Protein AF-A0A7V8DET2-F1 (afdb_monomer_lite)

Foldseek 3Di:
DDPVVVVVFPPAWDWQDADPQGKTKTWGDAPDVVHDIQIDIHGDPDDDPVPQDPQRVCCNVVVDVHRPDPPD

Radius of gyration: 13.4 Å; chains: 1; bounding box: 36×32×30 Å

Sequence (72 aa):
MTIGTRFFTWFRGRLVGTDAYGNRYYRGPLRVPGGRERRWILYKGRPEASKVPPEWHAWLHYTVDAPLTTIG

Structure (mmCIF, N/CA/C/O backbone):
data_AF-A0A7V8DET2-F1
#
_entry.id   AF-A0A7V8DET2-F1
#
loop_
_atom_site.group_PDB
_atom_site.id
_atom_site.type_symbol
_atom_site.label_atom_id
_atom_site.label_alt_id
_atom_site.label_comp_id
_atom_site.label_asym_id
_atom_site.label_entity_id
_atom_site.label_seq_id
_atom_site.pdbx_PDB_ins_code
_atom_site.Cartn_x
_atom_site.Cartn_y
_atom_site.Cartn_z
_atom_site.occupancy
_atom_site.B_iso_or_equiv
_atom_site.auth_seq_id
_atom_site.auth_comp_id
_atom_site.auth_asym_id
_atom_site.auth_atom_id
_atom_site.pdbx_PDB_model_num
ATOM 1 N N . MET A 1 1 ? 19.090 19.419 -5.547 1.00 46.41 1 MET A N 1
ATOM 2 C CA . MET A 1 1 ? 18.041 18.392 -5.755 1.00 46.41 1 MET A CA 1
ATOM 3 C C . MET A 1 1 ? 16.750 19.101 -6.134 1.00 46.41 1 MET A C 1
ATOM 5 O O . MET A 1 1 ? 16.180 19.796 -5.304 1.00 46.41 1 MET A O 1
ATOM 9 N N . THR A 1 2 ? 16.370 19.031 -7.409 1.00 50.19 2 THR A N 1
ATOM 10 C CA . THR A 1 2 ? 15.360 19.900 -8.033 1.00 50.19 2 THR A CA 1
ATOM 11 C C . THR A 1 2 ? 13.937 19.537 -7.601 1.00 50.19 2 THR A C 1
ATOM 13 O O . THR A 1 2 ? 13.545 18.372 -7.593 1.00 50.19 2 THR A O 1
ATOM 16 N N . ILE A 1 3 ? 13.152 20.562 -7.269 1.00 57.31 3 ILE A N 1
ATOM 17 C CA . ILE A 1 3 ? 11.764 20.502 -6.775 1.00 57.31 3 ILE A CA 1
ATOM 18 C C . ILE A 1 3 ? 10.821 19.714 -7.713 1.00 57.31 3 ILE A C 1
ATOM 20 O O . ILE A 1 3 ? 9.870 19.089 -7.244 1.00 57.31 3 ILE A O 1
ATOM 24 N N . GLY A 1 4 ? 11.135 19.635 -9.013 1.00 52.75 4 GLY A N 1
ATOM 25 C CA . GLY A 1 4 ? 10.361 18.883 -10.011 1.00 52.75 4 GLY A CA 1
ATOM 26 C C . GLY A 1 4 ? 10.267 17.368 -9.763 1.00 52.75 4 GLY A C 1
ATOM 27 O O . GLY A 1 4 ? 9.239 16.761 -10.059 1.00 52.75 4 GLY A O 1
ATOM 28 N N . THR A 1 5 ? 11.271 16.745 -9.137 1.00 53.97 5 THR A N 1
ATOM 29 C CA . THR A 1 5 ? 11.280 15.286 -8.893 1.00 53.97 5 THR A CA 1
ATOM 30 C C . THR A 1 5 ? 10.271 14.863 -7.813 1.00 53.97 5 THR A C 1
ATOM 32 O O . THR A 1 5 ? 9.778 13.732 -7.811 1.00 53.97 5 THR A O 1
ATOM 35 N N . ARG A 1 6 ? 9.910 15.774 -6.898 1.00 53.72 6 ARG A N 1
ATOM 36 C CA . ARG A 1 6 ? 8.967 15.486 -5.803 1.00 53.72 6 ARG A CA 1
ATOM 37 C C . ARG A 1 6 ? 7.508 15.465 -6.270 1.00 53.72 6 ARG A C 1
ATOM 39 O O . ARG A 1 6 ? 6.745 14.635 -5.787 1.00 53.72 6 ARG A O 1
ATOM 46 N N . PHE A 1 7 ? 7.146 16.277 -7.265 1.00 51.22 7 PHE A N 1
ATOM 47 C CA . PHE A 1 7 ? 5.785 16.303 -7.819 1.00 51.22 7 PHE A CA 1
ATOM 48 C C . PHE A 1 7 ? 5.471 15.091 -8.709 1.00 51.22 7 PHE A C 1
ATOM 50 O O . PHE A 1 7 ? 4.386 14.519 -8.611 1.00 51.22 7 PHE A O 1
ATOM 57 N N . PHE A 1 8 ? 6.436 14.620 -9.506 1.00 48.00 8 PHE A N 1
ATOM 58 C CA . PHE A 1 8 ? 6.226 13.495 -10.433 1.00 48.00 8 PHE A CA 1
ATOM 59 C C . PHE A 1 8 ? 5.979 12.147 -9.727 1.00 48.00 8 PHE A C 1
ATOM 61 O O . PHE A 1 8 ? 5.385 11.229 -10.293 1.00 48.00 8 PHE A O 1
ATOM 68 N N . THR A 1 9 ? 6.410 12.029 -8.469 1.00 44.75 9 THR A N 1
ATOM 69 C CA . THR A 1 9 ? 6.285 10.795 -7.679 1.00 44.75 9 THR A CA 1
ATOM 70 C C . THR A 1 9 ? 4.932 10.688 -6.965 1.00 44.75 9 THR A C 1
ATOM 72 O O . THR A 1 9 ? 4.467 9.583 -6.698 1.00 44.75 9 THR A O 1
ATOM 75 N N . TRP A 1 10 ? 4.283 11.818 -6.666 1.00 48.91 10 TRP A N 1
ATOM 76 C CA . TRP A 1 10 ? 3.091 11.858 -5.811 1.00 48.91 10 TRP A CA 1
ATOM 77 C C . TRP A 1 10 ? 1.777 11.625 -6.579 1.00 48.91 10 TRP A C 1
ATOM 79 O O . TRP A 1 10 ? 0.835 11.070 -6.025 1.00 48.91 10 TRP A O 1
ATOM 89 N N . PHE A 1 11 ? 1.726 11.947 -7.878 1.00 54.56 11 PHE A N 1
ATOM 90 C CA . PHE A 1 11 ? 0.484 11.906 -8.671 1.00 54.56 11 PHE A CA 1
ATOM 91 C C . PHE A 1 11 ? 0.162 10.569 -9.370 1.00 54.56 11 PHE A C 1
ATOM 93 O O . PHE A 1 11 ? -0.921 10.425 -9.928 1.00 54.56 11 PHE A O 1
ATOM 100 N N . ARG A 1 12 ? 1.063 9.571 -9.362 1.00 60.38 12 ARG A N 1
ATOM 101 C CA . ARG A 1 12 ? 0.860 8.280 -10.070 1.00 60.38 12 ARG A CA 1
ATOM 102 C C . ARG A 1 12 ? 0.478 7.099 -9.169 1.00 60.38 12 ARG A C 1
ATOM 104 O O . ARG A 1 12 ? 0.504 5.956 -9.618 1.00 60.38 12 ARG A O 1
ATOM 111 N N . GLY A 1 13 ? 0.147 7.348 -7.905 1.00 70.44 13 GLY A N 1
ATOM 112 C CA . GLY A 1 13 ? -0.374 6.309 -7.018 1.00 70.44 13 GLY A CA 1
ATOM 113 C C . GLY A 1 13 ? -1.809 5.937 -7.385 1.00 70.44 13 GLY A C 1
ATOM 114 O O . GLY A 1 13 ? -2.722 6.724 -7.153 1.00 70.44 13 GLY A O 1
ATOM 115 N N . ARG A 1 14 ? -2.036 4.740 -7.929 1.00 84.56 14 ARG A N 1
ATOM 116 C CA . ARG A 1 14 ? -3.375 4.178 -8.128 1.00 84.56 14 ARG A CA 1
ATOM 117 C C . ARG A 1 14 ? -3.860 3.584 -6.809 1.00 84.56 14 ARG A C 1
ATOM 119 O O . ARG A 1 14 ? -3.199 2.708 -6.251 1.00 84.56 14 ARG A O 1
ATOM 126 N N . LEU A 1 15 ? -5.007 4.060 -6.324 1.00 86.81 15 LEU A N 1
ATOM 127 C CA . LEU A 1 15 ? -5.682 3.472 -5.168 1.00 86.81 15 LEU A CA 1
ATOM 128 C C . LEU A 1 15 ? -6.029 2.013 -5.487 1.00 86.81 15 LEU A C 1
ATOM 130 O O . LEU A 1 15 ? -6.651 1.734 -6.512 1.00 86.81 15 LEU A O 1
ATOM 134 N N . VAL A 1 16 ? -5.593 1.106 -4.622 1.00 88.69 16 VAL A N 1
ATOM 135 C CA . VAL A 1 16 ? -5.879 -0.330 -4.711 1.00 88.69 16 VAL A CA 1
ATOM 136 C C . VAL A 1 16 ? -7.102 -0.668 -3.872 1.00 88.69 16 VAL A C 1
ATOM 138 O O . VAL A 1 16 ? -7.962 -1.408 -4.329 1.00 88.69 16 VAL A O 1
ATOM 141 N N . GLY A 1 17 ? -7.207 -0.087 -2.677 1.00 87.50 17 GLY A N 1
ATOM 142 C CA . GLY A 1 17 ? -8.354 -0.294 -1.805 1.00 87.50 17 GLY A CA 1
ATOM 143 C C . GLY A 1 17 ? -8.203 0.393 -0.458 1.00 87.50 17 GLY A C 1
ATOM 144 O O . GLY A 1 17 ? -7.241 1.133 -0.213 1.00 87.50 17 GLY A O 1
ATOM 145 N N . THR A 1 18 ? -9.184 0.146 0.396 1.00 87.94 18 THR A N 1
ATOM 146 C CA . THR A 1 18 ? -9.235 0.630 1.772 1.00 87.94 18 THR A CA 1
ATOM 147 C C . THR A 1 18 ? -9.529 -0.524 2.714 1.00 87.94 18 THR A C 1
ATOM 149 O O . THR A 1 18 ? -10.273 -1.426 2.342 1.00 87.94 18 THR A O 1
ATOM 152 N N . ASP A 1 19 ? -8.957 -0.501 3.913 1.00 86.44 19 ASP A N 1
ATOM 153 C CA . ASP A 1 19 ? -9.297 -1.476 4.954 1.00 86.44 19 ASP A CA 1
ATOM 154 C C . ASP A 1 19 ? -10.425 -0.978 5.875 1.00 86.44 19 ASP A C 1
ATOM 156 O O . ASP A 1 19 ? -10.876 0.166 5.779 1.00 86.44 19 ASP A O 1
ATOM 160 N N . ALA A 1 20 ? -10.863 -1.841 6.797 1.00 82.50 20 ALA A N 1
ATOM 161 C CA . ALA A 1 20 ? -11.901 -1.538 7.786 1.00 82.50 20 ALA A CA 1
ATOM 162 C C . ALA A 1 20 ? -11.515 -0.408 8.762 1.00 82.50 20 ALA A C 1
ATOM 164 O O . ALA A 1 20 ? -12.383 0.247 9.338 1.00 82.50 20 ALA A O 1
ATOM 165 N N . TYR A 1 21 ? -10.218 -0.138 8.931 1.00 83.62 21 TYR A N 1
ATOM 166 C CA . TYR A 1 21 ? -9.714 0.980 9.733 1.00 83.62 21 TYR A CA 1
ATOM 167 C C . TYR A 1 21 ? -9.674 2.292 8.931 1.00 83.62 21 TYR A C 1
ATOM 169 O O . TYR A 1 21 ? -9.415 3.367 9.478 1.00 83.62 21 TYR A O 1
ATOM 177 N N . GLY A 1 22 ? -9.986 2.225 7.635 1.00 83.81 22 GLY A N 1
ATOM 178 C CA . GLY A 1 22 ? -9.996 3.339 6.702 1.00 83.81 22 GLY A CA 1
ATOM 179 C C . GLY A 1 22 ? -8.616 3.710 6.166 1.00 83.81 22 GLY A C 1
ATOM 180 O O . GLY A 1 22 ? -8.491 4.760 5.527 1.00 83.81 22 GLY A O 1
ATOM 181 N N . ASN A 1 23 ? -7.590 2.886 6.394 1.00 89.38 23 ASN A N 1
ATOM 182 C CA . ASN A 1 23 ? -6.297 3.081 5.750 1.00 89.38 23 ASN A CA 1
ATOM 183 C C . ASN A 1 23 ? -6.444 2.841 4.249 1.00 89.38 23 ASN A C 1
ATOM 185 O O . ASN A 1 23 ? -7.190 1.967 3.809 1.00 89.38 23 ASN A O 1
ATOM 189 N N . ARG A 1 24 ? -5.727 3.630 3.451 1.00 88.19 24 ARG A N 1
ATOM 190 C CA . ARG A 1 24 ? -5.799 3.595 1.990 1.00 88.19 24 ARG A CA 1
ATOM 191 C C . ARG A 1 24 ? -4.499 3.057 1.426 1.00 88.19 24 ARG A C 1
ATOM 193 O O . ARG A 1 24 ? -3.423 3.541 1.768 1.00 88.19 24 ARG A O 1
ATOM 200 N N . TYR A 1 25 ? -4.597 2.106 0.516 1.00 88.88 25 TYR A N 1
ATOM 201 C CA . TYR A 1 25 ? -3.441 1.428 -0.051 1.00 88.88 25 TYR A CA 1
ATOM 202 C C . TYR A 1 25 ? -3.271 1.820 -1.506 1.00 88.88 25 TYR A C 1
ATOM 204 O O . TYR A 1 25 ? -4.229 1.837 -2.281 1.00 88.88 25 TYR A O 1
ATOM 212 N N . TYR A 1 26 ? -2.041 2.137 -1.882 1.00 88.44 26 TYR A N 1
ATOM 213 C CA . TYR A 1 26 ? -1.717 2.684 -3.188 1.00 88.44 26 TYR A CA 1
ATOM 214 C C . TYR A 1 26 ? -0.581 1.906 -3.824 1.00 88.44 26 TYR A C 1
ATOM 216 O O . TYR A 1 26 ? 0.399 1.551 -3.162 1.00 88.44 26 TYR A O 1
ATOM 224 N N . ARG A 1 27 ? -0.696 1.700 -5.134 1.00 88.62 27 ARG A N 1
ATOM 225 C CA . ARG A 1 27 ? 0.398 1.213 -5.968 1.00 88.62 27 ARG A CA 1
ATOM 226 C C . ARG A 1 27 ? 0.850 2.279 -6.943 1.00 88.62 27 ARG A C 1
ATOM 228 O O . ARG A 1 27 ? 0.035 3.035 -7.456 1.00 88.62 27 ARG A O 1
ATOM 235 N N . GLY A 1 28 ? 2.138 2.335 -7.219 1.00 85.44 28 GLY A N 1
ATOM 236 C CA . GLY A 1 28 ? 2.737 3.314 -8.107 1.00 85.44 28 GLY A CA 1
ATOM 237 C C . GLY A 1 28 ? 3.652 2.675 -9.142 1.00 85.44 28 GLY A C 1
ATOM 238 O O . GLY A 1 28 ? 3.935 1.476 -9.081 1.00 85.44 28 GLY A O 1
ATOM 239 N N . PRO A 1 29 ? 4.140 3.494 -10.083 1.00 78.62 29 PRO A N 1
ATOM 240 C CA . PRO A 1 29 ? 4.973 3.034 -11.178 1.00 78.62 29 PRO A CA 1
ATOM 241 C C . PRO A 1 29 ? 6.250 2.358 -10.673 1.00 78.62 29 PRO A C 1
ATOM 243 O O . PRO A 1 29 ? 6.750 2.634 -9.576 1.00 78.62 29 PRO A O 1
ATOM 246 N N . LEU A 1 30 ? 6.768 1.479 -11.525 1.00 75.69 30 LEU A N 1
ATOM 247 C CA . LEU A 1 30 ? 8.030 0.774 -11.346 1.00 75.69 30 LEU A CA 1
ATOM 248 C C . LEU A 1 30 ? 9.156 1.773 -11.051 1.00 75.69 30 LEU A C 1
ATOM 250 O O . LEU A 1 30 ? 9.249 2.826 -11.684 1.00 75.69 30 LEU A O 1
ATOM 254 N N . ARG A 1 31 ? 10.029 1.441 -10.094 1.00 68.69 31 ARG A N 1
ATOM 255 C CA . ARG A 1 31 ? 11.191 2.289 -9.767 1.00 68.69 31 ARG A CA 1
ATOM 256 C C . ARG A 1 31 ? 12.257 2.269 -10.871 1.00 68.69 31 ARG A C 1
ATOM 258 O O . ARG A 1 31 ? 12.975 3.249 -11.029 1.00 68.69 31 ARG A O 1
ATOM 265 N N . VAL A 1 32 ? 12.347 1.158 -11.602 1.00 71.00 32 VAL A N 1
ATOM 266 C CA . VAL A 1 32 ? 13.264 0.907 -12.724 1.00 71.00 32 VAL A CA 1
ATOM 267 C C . VAL A 1 32 ? 12.556 0.033 -13.772 1.00 71.00 32 VAL A C 1
ATOM 269 O O . VAL A 1 32 ? 11.636 -0.701 -13.394 1.00 71.00 32 VAL A O 1
ATOM 272 N N . PRO A 1 33 ? 12.946 0.070 -15.060 1.00 68.44 33 PRO A N 1
ATOM 273 C CA . PRO A 1 33 ? 12.456 -0.885 -16.058 1.00 68.44 33 PRO A CA 1
ATOM 274 C C . PRO A 1 33 ? 12.700 -2.330 -15.589 1.00 68.44 33 PRO A C 1
ATOM 276 O O . PRO A 1 33 ? 13.813 -2.663 -15.197 1.00 68.44 33 PRO A O 1
ATOM 279 N N . GLY A 1 34 ? 11.651 -3.160 -15.552 1.00 72.94 34 GLY A N 1
ATOM 280 C CA . GLY A 1 34 ? 11.714 -4.529 -15.007 1.00 72.94 34 GLY A CA 1
ATOM 281 C C . GLY A 1 34 ? 11.745 -4.634 -13.472 1.00 72.94 34 GLY A C 1
ATOM 282 O O . GLY A 1 34 ? 11.910 -5.725 -12.936 1.00 72.94 34 GLY A O 1
ATOM 283 N N . GLY A 1 35 ? 11.603 -3.517 -12.750 1.00 74.38 35 GLY A N 1
ATOM 284 C CA . GLY A 1 35 ? 11.550 -3.493 -11.286 1.00 74.38 35 GLY A CA 1
ATOM 285 C C . GLY A 1 35 ? 10.209 -3.960 -10.710 1.00 74.38 35 GLY A C 1
ATOM 286 O O . GLY A 1 35 ? 9.355 -4.486 -11.411 1.00 74.38 35 GLY A O 1
ATOM 287 N N . ARG A 1 36 ? 9.991 -3.729 -9.411 1.00 78.44 36 ARG A N 1
ATOM 288 C CA . ARG A 1 36 ? 8.684 -3.949 -8.764 1.00 78.44 36 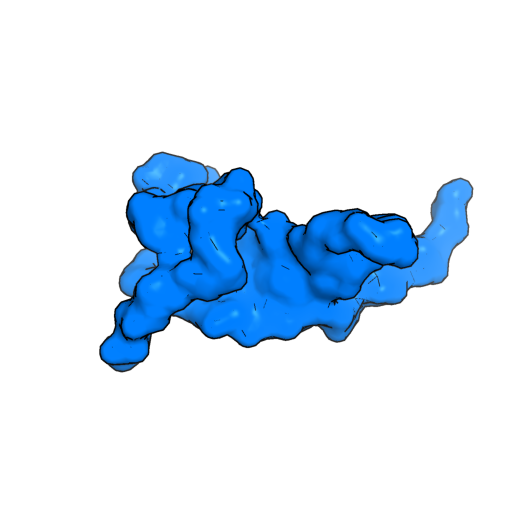ARG A CA 1
ATOM 289 C C . ARG A 1 36 ? 7.892 -2.645 -8.678 1.00 78.44 36 ARG A C 1
ATOM 291 O O . ARG A 1 36 ? 8.475 -1.568 -8.507 1.00 78.44 36 ARG A O 1
ATOM 298 N N . GLU A 1 37 ? 6.569 -2.745 -8.814 1.00 82.69 37 GLU A N 1
ATOM 299 C CA . GLU A 1 37 ? 5.645 -1.633 -8.555 1.00 82.69 37 GLU A CA 1
ATOM 300 C C . GLU A 1 37 ? 5.828 -1.141 -7.120 1.00 82.69 37 GLU A C 1
ATOM 302 O O . GLU A 1 37 ? 6.012 -1.942 -6.210 1.00 82.69 37 GLU A O 1
ATOM 307 N N . ARG A 1 38 ? 5.763 0.167 -6.877 1.00 86.25 38 ARG A N 1
ATOM 308 C CA . ARG A 1 38 ? 5.853 0.671 -5.499 1.00 86.25 38 ARG A CA 1
ATOM 309 C C . ARG A 1 38 ? 4.520 0.459 -4.797 1.00 86.25 38 ARG A C 1
ATOM 311 O O . ARG A 1 38 ? 3.505 0.866 -5.341 1.00 86.25 38 ARG A O 1
ATOM 318 N N . ARG A 1 39 ? 4.524 -0.095 -3.586 1.00 89.81 39 ARG A N 1
ATOM 319 C CA . ARG A 1 39 ? 3.328 -0.264 -2.744 1.00 89.81 39 ARG A CA 1
ATOM 320 C C . ARG A 1 39 ? 3.490 0.535 -1.456 1.00 89.81 39 ARG A C 1
ATOM 322 O O . ARG A 1 39 ? 4.574 0.536 -0.875 1.00 89.81 39 ARG A O 1
ATOM 329 N N . TRP A 1 40 ? 2.453 1.254 -1.038 1.00 88.81 40 TRP A N 1
ATOM 330 C CA . TRP A 1 40 ? 2.452 1.975 0.235 1.00 88.81 40 TRP A CA 1
ATOM 331 C C . TRP A 1 40 ? 1.046 2.115 0.809 1.00 88.81 40 TRP A C 1
ATOM 333 O O . TRP A 1 40 ? 0.043 1.996 0.104 1.00 88.81 40 TRP A O 1
ATOM 343 N N . ILE A 1 41 ? 1.003 2.392 2.107 1.00 89.38 41 ILE A N 1
ATOM 344 C CA . ILE A 1 41 ? -0.204 2.638 2.887 1.00 89.38 41 ILE A CA 1
ATOM 345 C C . ILE A 1 41 ? -0.257 4.107 3.312 1.00 89.38 41 ILE A C 1
ATOM 347 O O . ILE A 1 41 ? 0.765 4.721 3.626 1.00 89.38 41 ILE A O 1
ATOM 351 N N . LEU A 1 42 ? -1.459 4.666 3.318 1.00 87.69 42 LEU A N 1
ATOM 352 C CA . LEU A 1 42 ? -1.801 5.948 3.909 1.00 87.69 42 LEU A CA 1
ATOM 353 C C . LEU A 1 42 ? -2.761 5.689 5.071 1.00 87.69 42 LEU A C 1
ATOM 355 O O . LEU A 1 42 ? -3.910 5.303 4.856 1.00 87.69 42 LEU A O 1
ATOM 359 N N . TYR A 1 43 ? -2.280 5.890 6.293 1.00 86.94 43 TYR A N 1
ATOM 360 C CA . TYR A 1 43 ? -3.073 5.663 7.496 1.00 86.94 43 TYR A CA 1
ATOM 361 C C . TYR A 1 43 ? -4.181 6.705 7.650 1.00 86.94 43 TYR A C 1
ATOM 363 O O . TYR A 1 43 ? -3.974 7.892 7.370 1.00 86.94 43 TYR A O 1
ATOM 371 N N . LYS A 1 44 ? -5.345 6.281 8.147 1.00 82.88 44 LYS A N 1
ATOM 372 C CA . LYS A 1 44 ? -6.410 7.209 8.545 1.00 82.88 44 LYS A CA 1
ATOM 373 C C . LYS A 1 44 ? -6.130 7.733 9.955 1.00 82.88 44 LYS A C 1
ATOM 375 O O . LYS A 1 44 ? -6.552 7.146 10.944 1.00 82.88 44 LYS A O 1
ATOM 380 N N . GLY A 1 45 ? -5.419 8.857 10.040 1.00 81.81 45 GLY A N 1
ATOM 381 C CA . GLY A 1 45 ? -5.081 9.506 11.310 1.00 81.81 45 GLY A CA 1
ATOM 382 C C . GLY A 1 45 ? -3.678 9.152 11.798 1.00 81.81 45 GLY A C 1
ATOM 383 O O . GLY A 1 45 ? -2.716 9.269 11.039 1.00 81.81 45 GLY A O 1
ATOM 384 N N . ARG A 1 46 ? -3.537 8.775 13.077 1.00 79.81 46 ARG A N 1
AT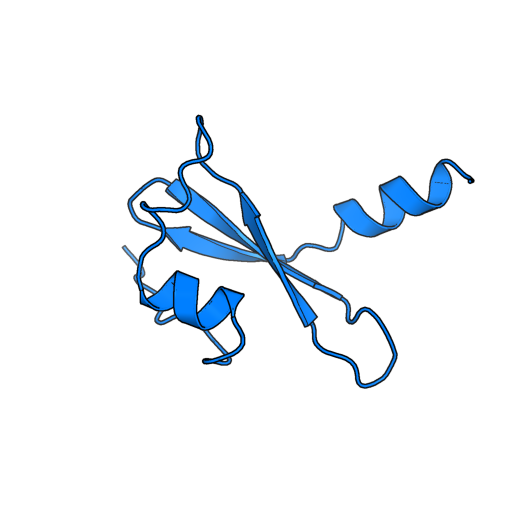OM 385 C CA . ARG A 1 46 ? -2.225 8.433 13.647 1.00 79.81 46 ARG A CA 1
ATOM 386 C C . ARG A 1 46 ? -1.667 7.169 12.974 1.00 79.81 46 ARG A C 1
ATOM 388 O O . ARG A 1 46 ? -2.388 6.177 12.884 1.00 79.81 46 ARG A O 1
ATOM 395 N N . PRO A 1 47 ? -0.409 7.189 12.498 1.00 74.12 47 PRO A N 1
ATOM 396 C CA . PRO A 1 47 ? 0.196 6.032 11.856 1.00 74.12 47 PRO A CA 1
ATOM 397 C C . PRO A 1 47 ? 0.445 4.930 12.887 1.00 74.12 47 PRO A C 1
ATOM 399 O O . PRO A 1 47 ? 1.314 5.054 13.747 1.00 74.12 47 PRO A O 1
ATOM 402 N N . GLU A 1 48 ? -0.317 3.846 12.784 1.00 78.38 48 GLU A N 1
ATOM 403 C CA . GLU A 1 48 ? -0.190 2.668 13.641 1.00 78.38 48 GLU A CA 1
ATOM 404 C C . GLU A 1 48 ? -0.018 1.422 12.771 1.00 78.38 48 GLU A C 1
ATOM 406 O O . GLU A 1 48 ? -0.985 0.816 12.312 1.00 78.38 48 GLU A O 1
ATOM 411 N N . ALA A 1 49 ? 1.239 1.035 12.541 1.00 72.62 49 ALA A N 1
ATOM 412 C CA . ALA A 1 49 ? 1.589 -0.082 11.663 1.00 72.62 49 ALA A CA 1
ATOM 413 C C . ALA A 1 49 ? 1.026 -1.435 12.130 1.00 72.62 49 ALA A C 1
ATOM 415 O O . ALA A 1 49 ? 0.729 -2.294 11.307 1.00 72.62 49 ALA A O 1
ATOM 416 N N . SER A 1 50 ? 0.808 -1.607 13.436 1.00 76.25 50 SER A N 1
ATOM 417 C CA . SER A 1 50 ? 0.233 -2.831 14.008 1.00 76.25 50 SER A CA 1
ATOM 418 C C . SER A 1 50 ? -1.243 -3.045 13.657 1.00 76.25 50 SER A C 1
ATOM 420 O O . SER A 1 50 ? -1.761 -4.133 13.883 1.00 76.25 50 SER A O 1
ATOM 422 N N . LYS A 1 51 ? -1.931 -2.025 13.127 1.00 77.12 51 LYS A N 1
ATOM 423 C CA . LYS A 1 51 ? -3.345 -2.100 12.721 1.00 77.12 51 LYS A CA 1
ATOM 424 C C . LYS A 1 51 ? -3.534 -2.439 11.240 1.00 77.12 51 LYS A C 1
ATOM 426 O O . LYS A 1 51 ? -4.647 -2.345 10.733 1.00 77.12 51 LYS A O 1
ATOM 431 N N . VAL A 1 52 ? -2.465 -2.802 10.534 1.00 85.00 52 VAL A N 1
ATOM 432 C CA . VAL A 1 52 ? -2.547 -3.249 9.141 1.00 85.00 52 VAL A CA 1
ATOM 433 C C . VAL A 1 52 ? -3.043 -4.698 9.111 1.00 85.00 52 VAL A C 1
ATOM 435 O O . VAL A 1 52 ? -2.394 -5.558 9.712 1.00 85.00 52 VAL A O 1
ATOM 438 N N . PRO A 1 53 ? -4.156 -5.004 8.421 1.00 87.81 53 PRO A N 1
ATOM 439 C CA . PRO A 1 53 ? -4.635 -6.376 8.307 1.00 87.81 53 PRO A CA 1
ATOM 440 C C . PRO A 1 53 ? -3.620 -7.303 7.608 1.00 87.81 53 PRO A C 1
ATOM 442 O O . PRO A 1 53 ? -2.853 -6.836 6.755 1.00 87.81 53 PRO A O 1
ATOM 445 N N . PRO A 1 54 ? -3.605 -8.614 7.914 1.00 88.00 54 PRO A N 1
ATOM 446 C CA . PRO A 1 54 ? -2.627 -9.556 7.362 1.00 88.00 54 PRO A CA 1
ATOM 447 C C . PRO A 1 54 ? -2.574 -9.593 5.828 1.00 88.00 54 PRO A C 1
ATOM 449 O O . PRO A 1 54 ? -1.486 -9.676 5.253 1.00 88.00 54 PRO A O 1
ATOM 452 N N . GLU A 1 55 ? -3.719 -9.486 5.153 1.00 86.88 55 GLU A N 1
ATOM 453 C CA . GLU A 1 55 ? -3.822 -9.476 3.690 1.00 86.88 55 GLU A CA 1
ATOM 454 C C . GLU A 1 55 ? -3.125 -8.258 3.071 1.00 86.88 55 GLU A C 1
ATOM 456 O O . GLU A 1 55 ? -2.421 -8.365 2.062 1.00 86.88 55 GLU A O 1
ATOM 461 N N . TRP A 1 56 ? -3.247 -7.104 3.725 1.00 89.06 56 TRP A N 1
ATOM 462 C CA . TRP A 1 56 ? -2.600 -5.868 3.310 1.00 89.06 56 TRP A CA 1
ATOM 463 C C . TRP A 1 56 ? -1.116 -5.850 3.671 1.00 89.06 56 TRP A C 1
ATOM 465 O O . TRP A 1 56 ? -0.307 -5.335 2.898 1.00 89.06 56 TRP A O 1
ATOM 475 N N . HIS A 1 57 ? -0.739 -6.464 4.793 1.00 88.88 57 HIS A N 1
ATOM 476 C CA . HIS A 1 57 ? 0.658 -6.661 5.169 1.00 88.88 57 HIS A CA 1
ATOM 477 C C . HIS A 1 57 ? 1.379 -7.551 4.141 1.00 88.88 57 HIS A C 1
ATOM 479 O O . HIS A 1 57 ? 2.415 -7.163 3.599 1.00 88.88 57 HIS A O 1
ATOM 485 N N . ALA A 1 58 ? 0.798 -8.699 3.780 1.00 88.94 58 ALA A N 1
ATOM 486 C CA . ALA A 1 58 ? 1.330 -9.580 2.738 1.00 88.94 58 ALA A CA 1
ATOM 487 C C . ALA A 1 58 ? 1.470 -8.856 1.388 1.00 88.94 58 ALA A C 1
ATOM 489 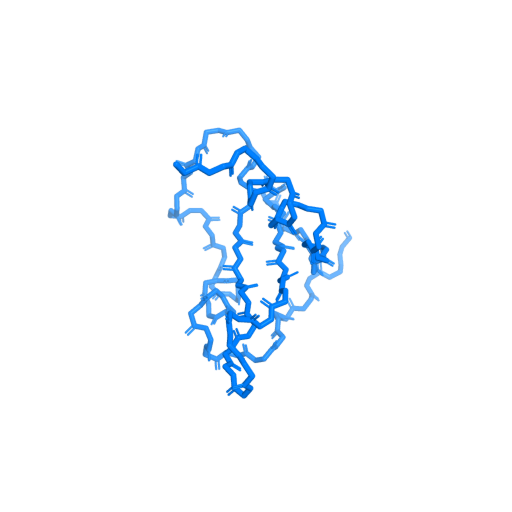O O . ALA A 1 58 ? 2.478 -9.002 0.690 1.00 88.94 58 ALA A O 1
ATOM 490 N N . TRP A 1 59 ?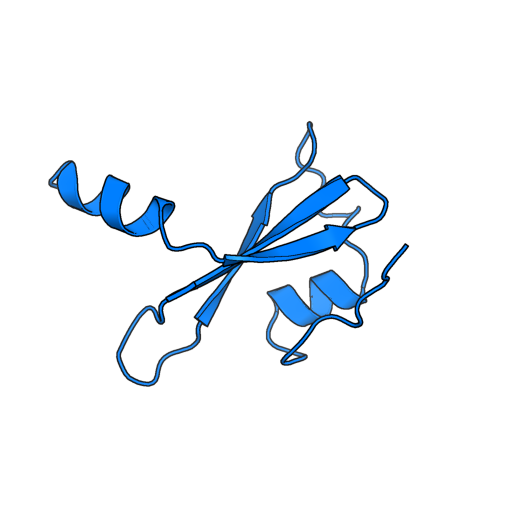 0.486 -8.027 1.033 1.00 90.12 59 TRP A N 1
ATOM 491 C CA . TRP A 1 59 ? 0.531 -7.235 -0.189 1.00 90.12 59 TRP A CA 1
ATOM 492 C C . TRP A 1 59 ? 1.629 -6.159 -0.160 1.00 90.12 59 TRP A C 1
ATOM 494 O O . TRP A 1 59 ? 2.381 -6.032 -1.129 1.00 90.12 59 TRP A O 1
ATOM 504 N N . LEU A 1 60 ? 1.790 -5.417 0.940 1.00 88.81 60 LEU A N 1
ATOM 505 C CA . LEU A 1 60 ? 2.867 -4.427 1.092 1.00 88.81 60 LEU A CA 1
ATOM 506 C C . LEU 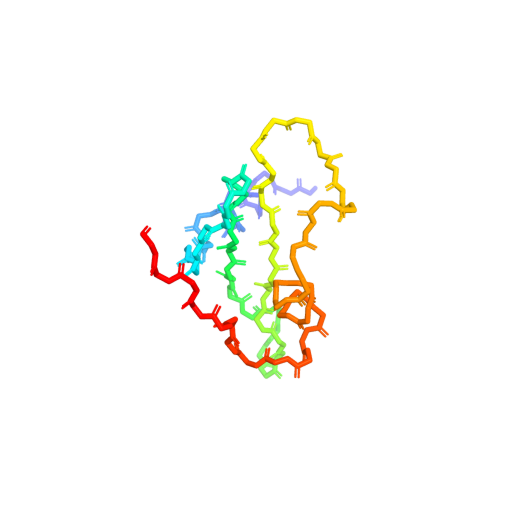A 1 60 ? 4.262 -5.061 0.976 1.00 88.81 60 LEU A C 1
ATOM 508 O O . LEU A 1 60 ? 5.174 -4.438 0.430 1.00 88.81 60 LEU A O 1
ATOM 512 N N . HIS A 1 61 ? 4.408 -6.306 1.431 1.00 88.81 61 HIS A N 1
ATOM 513 C CA . HIS A 1 61 ? 5.660 -7.063 1.401 1.00 88.81 61 HIS A CA 1
ATOM 514 C C . HIS A 1 61 ? 5.886 -7.892 0.124 1.00 88.81 61 HIS A C 1
ATOM 516 O O . HIS A 1 61 ? 6.861 -8.636 0.049 1.00 88.81 61 HIS A O 1
ATOM 522 N N . TYR A 1 62 ? 5.061 -7.716 -0.917 1.00 86.00 62 TYR A N 1
ATOM 523 C CA . TYR A 1 62 ? 5.163 -8.444 -2.196 1.00 86.00 62 TYR A CA 1
ATOM 524 C C . TYR A 1 62 ? 4.995 -9.966 -2.080 1.00 86.00 62 TYR A C 1
ATOM 526 O O . TYR A 1 62 ? 5.426 -10.693 -2.971 1.00 86.00 62 TYR A O 1
ATOM 534 N N . THR A 1 63 ? 4.368 -10.451 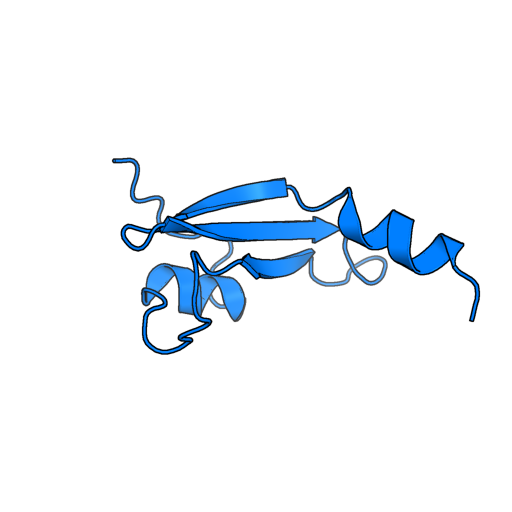-1.009 1.00 86.00 63 THR A N 1
ATOM 535 C CA . THR A 1 63 ? 4.066 -11.879 -0.832 1.00 86.00 63 THR A CA 1
ATOM 536 C C . THR A 1 63 ? 2.898 -12.313 -1.717 1.00 86.00 63 THR A C 1
ATOM 538 O O . THR A 1 63 ? 2.834 -13.461 -2.141 1.00 86.00 63 THR A O 1
ATOM 541 N N . VAL A 1 64 ? 1.980 -11.388 -2.012 1.00 83.25 64 VAL A N 1
ATOM 542 C CA . VAL A 1 64 ? 0.828 -11.598 -2.898 1.00 83.25 64 VAL A CA 1
ATOM 543 C C . VAL A 1 64 ? 0.753 -10.495 -3.951 1.00 83.25 64 VAL A C 1
ATOM 545 O O . VAL A 1 64 ? 1.124 -9.347 -3.682 1.00 83.25 64 VAL A O 1
ATOM 548 N N . ASP A 1 65 ? 0.260 -10.809 -5.148 1.00 78.12 65 ASP A N 1
ATOM 549 C CA . ASP A 1 65 ? 0.144 -9.830 -6.238 1.00 78.12 65 ASP A CA 1
ATOM 550 C C . ASP A 1 65 ? -1.021 -8.853 -6.045 1.00 78.12 65 ASP A C 1
ATOM 552 O O . ASP A 1 65 ? -0.888 -7.659 -6.331 1.00 78.12 65 ASP A O 1
ATOM 556 N N . ALA A 1 66 ? -2.127 -9.334 -5.478 1.00 73.75 66 ALA A N 1
ATOM 557 C CA . ALA A 1 66 ? -3.306 -8.547 -5.146 1.00 73.75 66 ALA A CA 1
ATOM 558 C C . ALA A 1 66 ? -3.734 -8.813 -3.692 1.00 73.75 66 ALA A C 1
ATOM 560 O O . ALA A 1 66 ? -3.634 -9.954 -3.235 1.00 73.75 66 ALA A O 1
ATOM 561 N N . PRO A 1 67 ? -4.195 -7.786 -2.956 1.00 69.62 67 PRO A N 1
ATOM 562 C CA . PRO A 1 67 ? -4.830 -8.000 -1.664 1.00 69.62 67 PRO A CA 1
ATOM 563 C C . PRO A 1 67 ? -6.149 -8.748 -1.890 1.00 69.62 67 PRO A C 1
ATOM 565 O O . PRO A 1 67 ? -6.827 -8.525 -2.896 1.00 69.62 67 PRO A O 1
ATOM 568 N N . LEU A 1 68 ? -6.525 -9.622 -0.957 1.00 64.50 68 LEU A N 1
ATOM 569 C CA . LEU A 1 68 ? -7.863 -10.203 -0.953 1.00 64.50 68 LEU A CA 1
ATOM 570 C C . LEU A 1 68 ? -8.836 -9.051 -0.693 1.00 64.50 68 LEU A C 1
ATOM 572 O O . LEU A 1 68 ? -8.866 -8.481 0.393 1.00 64.50 68 LEU A O 1
ATOM 576 N N . THR A 1 69 ? -9.541 -8.613 -1.732 1.00 56.69 69 THR A N 1
ATOM 577 C CA . THR A 1 69 ? -10.469 -7.487 -1.652 1.00 56.69 69 THR A CA 1
ATOM 578 C C . THR A 1 69 ? -11.595 -7.814 -0.679 1.00 56.69 69 THR A C 1
ATOM 580 O O . THR A 1 69 ? -12.523 -8.535 -1.037 1.00 56.69 69 THR A O 1
ATOM 583 N N . THR A 1 70 ? -11.555 -7.241 0.522 1.00 53.00 70 THR A N 1
ATOM 584 C CA . THR A 1 70 ? -12.747 -7.093 1.364 1.00 53.00 70 THR A CA 1
ATOM 585 C C . THR A 1 70 ? -13.570 -5.952 0.773 1.00 53.00 70 THR A C 1
ATOM 587 O O . THR A 1 70 ? -13.409 -4.791 1.141 1.00 53.00 70 THR A O 1
ATOM 590 N N . ILE A 1 71 ? -14.377 -6.273 -0.240 1.00 50.16 71 ILE A N 1
ATOM 591 C CA . ILE A 1 71 ? -15.422 -5.379 -0.744 1.00 50.16 71 ILE A CA 1
ATOM 592 C C . ILE A 1 71 ? -16.522 -5.403 0.318 1.00 50.16 71 ILE A C 1
ATOM 594 O O . ILE A 1 71 ? -17.190 -6.423 0.481 1.00 50.16 71 ILE A O 1
ATOM 598 N N . GLY A 1 72 ? -16.647 -4.315 1.073 1.00 41.91 72 GLY A N 1
ATOM 599 C CA . GLY A 1 72 ? -17.763 -4.043 1.974 1.00 41.91 72 GLY A CA 1
ATOM 600 C C . GLY A 1 72 ? -18.299 -2.661 1.678 1.00 41.91 72 GLY A C 1
ATOM 601 O O . GLY A 1 72 ? -17.495 -1.712 1.812 1.00 41.91 72 GLY A O 1
#

pLDDT: mean 75.58, std 14.4, range [41.91, 90.12]

Secondary structure (DSSP, 8-state):
--THHHHHHHTT-EEEEE-TT--EEEEEEESSTT-PEEEEEE-SSS--GGGS-HHHHHHHTTSSSS------